Protein AF-A0A804LW36-F1 (afdb_monomer_lite)

InterPro domains:
  IPR006671 Cyclin, N-terminal [PF00134] (73-129)
  IPR036915 Cyclin-like superfamily [SSF47954] (62-129)

Structure (mmCIF, N/CA/C/O backbone):
data_AF-A0A804LW36-F1
#
_entry.id   AF-A0A804LW36-F1
#
loop_
_atom_site.group_PDB
_atom_site.id
_atom_site.type_symbol
_atom_site.label_atom_id
_atom_site.label_alt_id
_atom_site.label_comp_id
_atom_site.label_asym_id
_atom_site.label_entity_id
_atom_site.label_seq_id
_atom_site.pdbx_PDB_ins_code
_atom_site.Cartn_x
_atom_site.Cartn_y
_atom_site.Cartn_z
_atom_site.occupancy
_atom_site.B_iso_or_equiv
_atom_site.auth_seq_id
_atom_site.auth_comp_id
_atom_site.auth_asym_id
_atom_site.auth_atom_id
_atom_site.pdbx_PDB_model_num
ATOM 1 N N . MET A 1 1 ? 32.787 5.954 12.488 1.00 44.88 1 MET A N 1
ATOM 2 C CA . MET A 1 1 ? 33.054 4.735 11.696 1.00 44.88 1 MET A CA 1
ATOM 3 C C . MET A 1 1 ? 33.303 5.164 10.261 1.00 44.88 1 MET A C 1
ATOM 5 O O . MET A 1 1 ? 32.563 6.008 9.779 1.00 44.88 1 MET A O 1
ATOM 9 N N . LYS A 1 2 ? 34.399 4.717 9.643 1.00 38.59 2 LYS A N 1
ATOM 10 C CA . LYS A 1 2 ? 34.854 5.172 8.321 1.00 38.59 2 LYS A CA 1
ATOM 11 C C . LYS A 1 2 ? 34.286 4.213 7.275 1.00 38.59 2 LYS A C 1
ATOM 13 O O . LYS A 1 2 ? 34.560 3.019 7.366 1.00 38.59 2 LYS A O 1
ATOM 18 N N . SER A 1 3 ? 33.452 4.720 6.367 1.00 55.22 3 SER A N 1
ATOM 19 C CA . SER A 1 3 ? 32.863 3.927 5.284 1.00 55.22 3 SER A CA 1
ATOM 20 C C . SER A 1 3 ? 33.969 3.287 4.437 1.00 55.22 3 SER A C 1
ATOM 22 O O . SER A 1 3 ? 34.988 3.947 4.204 1.00 55.22 3 SER A O 1
ATOM 24 N N . PRO A 1 4 ? 33.811 2.028 3.995 1.00 48.16 4 PRO A N 1
ATOM 25 C CA . PRO A 1 4 ? 34.782 1.388 3.120 1.00 48.16 4 PRO A CA 1
ATOM 26 C C . PRO A 1 4 ? 34.923 2.196 1.829 1.00 48.16 4 PRO A C 1
ATOM 28 O O . PRO A 1 4 ? 33.925 2.504 1.178 1.00 48.16 4 PRO A O 1
ATOM 31 N N . ASN A 1 5 ? 36.158 2.545 1.471 1.00 40.53 5 ASN A N 1
ATOM 32 C CA . ASN A 1 5 ? 36.463 3.051 0.140 1.00 40.53 5 ASN A CA 1
ATOM 33 C C . ASN A 1 5 ? 36.130 1.933 -0.849 1.00 40.53 5 ASN A C 1
ATOM 35 O O . ASN A 1 5 ? 36.763 0.878 -0.826 1.00 40.53 5 ASN A O 1
ATOM 39 N N . PHE A 1 6 ? 35.115 2.146 -1.680 1.00 44.28 6 PHE A N 1
ATOM 40 C CA . PHE A 1 6 ? 34.867 1.300 -2.834 1.00 44.28 6 PHE A CA 1
ATOM 41 C C . PHE A 1 6 ? 35.944 1.636 -3.867 1.00 44.28 6 PHE A C 1
ATOM 43 O O . PHE A 1 6 ? 35.798 2.562 -4.663 1.00 44.28 6 PHE A O 1
ATOM 50 N N . GLU A 1 7 ? 37.080 0.948 -3.780 1.00 38.97 7 GLU A N 1
ATOM 51 C CA . GLU A 1 7 ? 38.057 0.937 -4.860 1.00 38.97 7 GLU A CA 1
ATOM 52 C C . GLU A 1 7 ? 37.388 0.263 -6.054 1.00 38.97 7 GLU A C 1
ATOM 54 O O . GLU A 1 7 ? 37.084 -0.931 -6.038 1.00 38.97 7 GLU A O 1
ATOM 59 N N . TYR A 1 8 ? 37.095 1.070 -7.073 1.00 48.41 8 TYR A N 1
ATOM 60 C CA . TYR A 1 8 ? 36.707 0.577 -8.379 1.00 48.41 8 TYR A CA 1
ATOM 61 C C . TYR A 1 8 ? 37.820 -0.365 -8.836 1.00 48.41 8 TYR A C 1
ATOM 63 O O . TYR A 1 8 ? 38.962 0.059 -9.016 1.00 48.41 8 TYR A O 1
ATOM 71 N N . VAL A 1 9 ? 37.501 -1.652 -8.973 1.00 45.25 9 VAL A N 1
ATOM 72 C CA . VAL A 1 9 ? 38.351 -2.600 -9.691 1.00 45.25 9 VAL A CA 1
ATOM 73 C C . VAL A 1 9 ? 38.383 -2.158 -11.151 1.00 45.25 9 VAL A C 1
ATOM 75 O O . VAL A 1 9 ? 37.616 -2.613 -11.995 1.00 45.25 9 VAL A O 1
ATOM 78 N N . ASP A 1 10 ? 39.280 -1.217 -11.425 1.00 44.66 10 ASP A N 1
ATOM 79 C CA . ASP A 1 10 ? 39.748 -0.848 -12.747 1.00 44.66 10 ASP A CA 1
ATOM 80 C C . ASP A 1 10 ? 40.624 -1.985 -13.276 1.00 44.66 10 ASP A C 1
ATOM 82 O O . ASP A 1 10 ? 41.847 -1.923 -13.210 1.00 44.66 10 ASP A O 1
ATOM 86 N N . ASN A 1 11 ? 40.005 -3.085 -13.711 1.00 40.38 11 ASN A N 1
ATOM 87 C CA . ASN A 1 11 ? 40.610 -3.956 -14.713 1.00 40.38 11 ASN A CA 1
ATOM 88 C C . ASN A 1 11 ? 39.583 -4.936 -15.302 1.00 40.38 11 ASN A C 1
ATOM 90 O O . ASN A 1 11 ? 39.147 -5.875 -14.637 1.00 40.38 11 ASN A O 1
ATOM 94 N N . GLY A 1 12 ? 39.252 -4.775 -16.586 1.00 42.62 12 GLY A N 1
ATOM 95 C CA . GLY A 1 12 ? 38.783 -5.900 -17.407 1.00 42.62 12 GLY A CA 1
ATOM 96 C C . GLY A 1 12 ? 37.307 -5.947 -17.818 1.00 42.62 12 GLY A C 1
ATOM 97 O O . GLY A 1 12 ? 36.872 -6.989 -18.312 1.00 42.62 12 GLY A O 1
ATOM 98 N N . GLY A 1 13 ? 36.548 -4.846 -17.720 1.00 45.19 13 GLY A N 1
ATOM 99 C CA . GLY A 1 13 ? 35.140 -4.761 -18.170 1.00 45.19 13 GLY A CA 1
ATOM 100 C C . GLY A 1 13 ? 34.883 -5.145 -19.642 1.00 45.19 13 GLY A C 1
ATOM 101 O O . GLY A 1 13 ? 33.747 -5.405 -20.031 1.00 45.19 13 GLY A O 1
ATOM 102 N N . CYS A 1 14 ? 35.935 -5.272 -20.455 1.00 54.72 14 CYS A N 1
ATOM 103 C CA . CYS A 1 14 ? 35.843 -5.718 -21.845 1.00 54.72 14 CYS A CA 1
ATOM 104 C C . CYS A 1 14 ? 35.611 -7.241 -21.990 1.00 54.72 14 CYS A C 1
ATOM 106 O O . CYS A 1 14 ? 35.075 -7.687 -22.998 1.00 54.72 14 CYS A O 1
ATOM 108 N N . SER A 1 15 ? 35.971 -8.058 -20.990 1.00 68.00 15 SER A N 1
ATOM 109 C CA . SER A 1 15 ? 35.896 -9.528 -21.098 1.00 68.00 15 SER A CA 1
ATOM 110 C C . SER A 1 15 ? 34.461 -10.067 -20.998 1.00 68.00 15 SER A C 1
ATOM 112 O O . SER A 1 15 ? 34.034 -10.899 -21.804 1.00 68.00 15 SER A O 1
ATOM 114 N N . MET A 1 16 ? 33.683 -9.552 -20.040 1.00 70.12 16 MET A N 1
ATOM 115 C CA . MET A 1 16 ? 32.293 -9.970 -19.812 1.00 70.12 16 MET A CA 1
ATOM 116 C C . MET A 1 16 ? 31.370 -9.531 -20.953 1.00 70.12 16 MET A C 1
ATOM 118 O O . MET A 1 16 ? 30.628 -10.356 -21.482 1.00 70.12 16 MET A O 1
ATOM 122 N N . LEU A 1 17 ? 31.451 -8.264 -21.385 1.00 70.12 17 LEU A N 1
ATOM 123 C CA . LEU A 1 17 ? 30.631 -7.778 -22.500 1.00 70.12 17 LEU A CA 1
ATOM 124 C C . LEU A 1 17 ? 30.980 -8.460 -23.819 1.00 70.12 17 LEU A C 1
ATOM 126 O O . LEU A 1 17 ? 30.074 -8.810 -24.567 1.00 70.12 17 LEU A O 1
ATOM 130 N N . ALA A 1 18 ? 32.262 -8.723 -24.087 1.00 77.12 18 ALA A N 1
ATOM 131 C CA . ALA A 1 18 ? 32.646 -9.479 -25.274 1.00 77.12 18 ALA A CA 1
ATOM 132 C C . ALA A 1 18 ? 32.123 -10.923 -25.235 1.00 77.12 18 ALA A C 1
ATOM 134 O O . ALA A 1 18 ? 31.842 -11.490 -26.286 1.00 77.12 18 ALA A O 1
ATOM 135 N N . SER A 1 19 ? 31.985 -11.521 -24.046 1.00 77.94 19 SER A N 1
ATOM 136 C CA . SER A 1 19 ? 31.414 -12.864 -23.880 1.00 77.94 19 SER A CA 1
ATOM 137 C C . SER A 1 19 ? 29.900 -12.867 -24.097 1.00 77.94 19 SER A C 1
ATOM 139 O O . SER A 1 19 ? 29.395 -13.732 -24.805 1.00 77.94 19 SER A O 1
ATOM 141 N N . LEU A 1 20 ? 29.191 -11.872 -23.554 1.00 77.56 20 LEU A N 1
ATOM 142 C CA . LEU A 1 20 ? 27.754 -11.690 -23.771 1.00 77.56 20 LEU A CA 1
ATOM 143 C C . LEU A 1 20 ? 27.438 -11.403 -25.236 1.00 77.56 20 LEU A C 1
ATOM 145 O O . LEU A 1 20 ? 26.595 -12.091 -25.794 1.00 77.56 20 LEU A O 1
ATOM 149 N N . GLN A 1 21 ? 28.158 -10.468 -25.868 1.00 81.31 21 GLN A N 1
ATOM 150 C CA . GLN A 1 21 ? 27.979 -10.140 -27.284 1.00 81.31 21 GLN A CA 1
ATOM 151 C C . GLN A 1 21 ? 28.178 -11.378 -28.161 1.00 81.31 21 GLN A C 1
ATOM 153 O O . GLN A 1 21 ? 27.347 -11.671 -29.015 1.00 81.31 21 GLN A O 1
ATOM 158 N N . ARG A 1 22 ? 29.243 -12.147 -27.901 1.00 78.50 22 ARG A N 1
ATOM 159 C CA . ARG A 1 22 ? 29.542 -13.382 -28.633 1.00 78.50 22 ARG A CA 1
ATOM 160 C C . ARG A 1 22 ? 28.469 -14.449 -28.412 1.00 78.50 22 ARG A C 1
ATOM 162 O O . ARG A 1 22 ? 28.129 -15.152 -29.352 1.00 78.50 22 ARG A O 1
ATOM 169 N N . TRP A 1 23 ? 27.914 -14.538 -27.202 1.00 84.75 23 TRP A N 1
ATOM 170 C CA . TRP A 1 23 ? 26.806 -15.441 -26.893 1.00 84.75 23 TRP A CA 1
ATOM 171 C C . TRP A 1 23 ? 25.520 -15.039 -27.621 1.00 84.75 23 TRP A C 1
ATOM 173 O O . TRP A 1 23 ? 24.870 -15.903 -28.209 1.00 84.75 23 TRP A O 1
ATOM 183 N N . THR A 1 24 ? 25.179 -13.744 -27.636 1.00 82.75 24 THR A N 1
ATOM 184 C CA . THR A 1 24 ? 24.058 -13.233 -28.435 1.00 82.75 24 THR A CA 1
ATOM 185 C C . THR A 1 24 ? 24.279 -13.483 -29.918 1.00 82.75 24 THR A C 1
ATOM 187 O O . THR A 1 24 ? 23.359 -13.961 -30.554 1.00 82.75 24 THR A O 1
ATOM 190 N N . ASP A 1 25 ? 25.473 -13.256 -30.464 1.00 77.00 25 ASP A N 1
ATOM 191 C CA . ASP A 1 25 ? 25.740 -13.477 -31.891 1.00 77.00 25 ASP A CA 1
ATOM 192 C C . ASP A 1 25 ? 25.698 -14.973 -32.270 1.00 77.00 25 ASP A C 1
ATOM 194 O O . ASP A 1 25 ? 25.281 -15.318 -33.374 1.00 77.00 25 ASP A O 1
ATOM 198 N N . GLU A 1 26 ? 26.093 -15.872 -31.357 1.00 76.31 26 GLU A N 1
ATOM 199 C CA . GLU A 1 26 ? 26.029 -17.329 -31.548 1.00 76.31 26 GLU A CA 1
ATOM 200 C C . GLU A 1 26 ? 24.592 -17.874 -31.477 1.00 76.31 26 GLU A C 1
ATOM 202 O O . GLU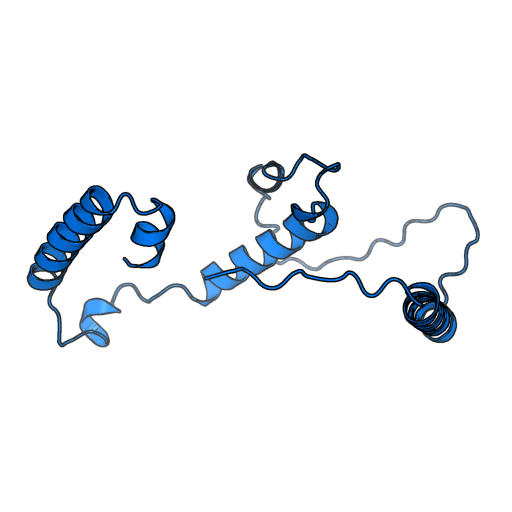 A 1 26 ? 24.223 -18.746 -32.263 1.00 76.31 26 GLU A O 1
ATOM 207 N N . HIS A 1 27 ? 23.773 -17.379 -30.542 1.00 75.31 27 HIS A N 1
ATOM 208 C CA . HIS A 1 27 ? 22.446 -17.950 -30.265 1.00 75.31 27 HIS A CA 1
ATOM 209 C C . HIS A 1 27 ? 21.294 -17.173 -30.911 1.00 75.31 27 HIS A C 1
ATOM 211 O O . HIS A 1 27 ? 20.231 -17.736 -31.169 1.00 75.31 27 HIS A O 1
ATOM 217 N N . LEU A 1 28 ? 21.481 -15.881 -31.161 1.00 58.22 28 LEU A N 1
ATOM 218 C CA . LEU A 1 28 ? 20.483 -14.971 -31.703 1.00 58.22 28 LEU A CA 1
ATOM 219 C C . LEU A 1 28 ? 21.084 -14.311 -32.942 1.00 58.22 28 LEU A C 1
ATOM 221 O O . LEU A 1 28 ? 21.787 -13.308 -32.859 1.00 58.22 28 LEU A O 1
ATOM 225 N N . HIS A 1 29 ? 20.784 -14.883 -34.108 1.00 52.97 29 HIS A N 1
ATOM 226 C CA . HIS A 1 29 ? 21.117 -14.341 -35.425 1.00 52.97 29 HIS A CA 1
ATOM 227 C C . HIS A 1 29 ? 20.478 -12.946 -35.608 1.00 52.97 29 HIS A C 1
ATOM 229 O O . HIS A 1 29 ? 19.467 -12.779 -36.287 1.00 52.97 29 HIS A O 1
ATOM 235 N N . THR A 1 30 ? 21.050 -11.907 -35.001 1.00 49.84 30 THR A N 1
ATOM 236 C CA . THR A 1 30 ? 20.695 -10.517 -35.287 1.00 49.84 30 THR A CA 1
ATOM 237 C C . THR A 1 30 ? 21.476 -10.110 -36.527 1.00 49.84 30 THR A C 1
ATOM 239 O O . THR A 1 30 ? 22.494 -9.425 -36.482 1.00 49.84 30 THR A O 1
ATOM 242 N N . SER A 1 31 ? 21.037 -10.635 -37.674 1.00 51.44 31 SER A N 1
ATOM 243 C CA . SER A 1 31 ? 21.584 -10.240 -38.967 1.00 51.44 31 SER A CA 1
ATOM 244 C C . SER A 1 31 ? 21.374 -8.737 -39.137 1.00 51.44 31 SER A C 1
ATOM 246 O O . SER A 1 31 ? 20.251 -8.274 -39.329 1.00 51.44 31 SER A O 1
ATOM 248 N N . LYS A 1 32 ? 22.464 -7.972 -39.036 1.00 52.66 32 LYS A N 1
ATOM 249 C CA . LYS A 1 32 ? 22.522 -6.559 -39.410 1.00 52.66 32 LYS A CA 1
ATOM 250 C C . LYS A 1 32 ? 22.499 -6.472 -40.930 1.00 52.66 32 LYS A C 1
ATOM 252 O O . LYS A 1 32 ? 23.543 -6.337 -41.553 1.00 52.66 32 LYS A O 1
ATOM 257 N N . ASP A 1 33 ? 21.315 -6.526 -41.516 1.00 44.28 33 ASP A N 1
ATOM 258 C CA . ASP A 1 33 ? 21.112 -5.912 -42.817 1.00 44.28 33 ASP A CA 1
ATOM 259 C C . ASP A 1 33 ? 19.749 -5.241 -42.902 1.00 44.28 33 ASP A C 1
ATOM 261 O O . ASP A 1 33 ? 18.802 -5.572 -42.194 1.00 44.28 33 ASP A O 1
ATOM 265 N N . ARG A 1 34 ? 19.765 -4.167 -43.678 1.00 39.41 34 ARG A N 1
ATOM 266 C CA . ARG A 1 34 ? 18.790 -3.087 -43.722 1.00 39.41 34 ARG A CA 1
ATOM 267 C C . ARG A 1 34 ? 17.537 -3.494 -44.504 1.00 39.41 34 ARG A C 1
ATOM 269 O O . ARG A 1 34 ? 17.574 -4.426 -45.298 1.00 39.41 34 ARG A O 1
ATOM 276 N N . ASP A 1 35 ? 16.508 -2.671 -44.306 1.00 38.62 35 ASP A N 1
ATOM 277 C CA . ASP A 1 35 ? 15.320 -2.466 -45.146 1.00 38.62 35 ASP A CA 1
ATOM 278 C C . ASP A 1 35 ? 14.058 -3.290 -44.804 1.00 38.62 35 ASP A C 1
ATOM 280 O O . ASP A 1 35 ? 13.881 -4.432 -45.202 1.00 38.62 35 ASP A O 1
ATOM 284 N N . VAL A 1 36 ? 13.177 -2.622 -44.043 1.00 41.84 36 VAL A N 1
ATOM 285 C CA . VAL A 1 36 ? 11.698 -2.624 -44.086 1.00 41.84 36 VAL A CA 1
ATOM 286 C C . VAL A 1 36 ? 11.004 -3.911 -44.567 1.00 41.84 36 VAL A C 1
ATOM 288 O O . VAL A 1 36 ? 10.786 -4.074 -45.760 1.00 41.84 36 VAL A O 1
ATOM 291 N N . GLU A 1 37 ? 10.485 -4.705 -43.623 1.00 36.62 37 GLU A N 1
ATOM 292 C CA . GLU A 1 37 ? 9.092 -5.189 -43.649 1.00 36.62 37 GLU A CA 1
ATOM 293 C C . GLU A 1 37 ? 8.646 -5.565 -42.222 1.00 36.62 37 GLU A C 1
ATOM 295 O O . GLU A 1 37 ? 9.229 -6.428 -41.566 1.00 36.62 37 GLU A O 1
ATOM 300 N N . GLU A 1 38 ? 7.633 -4.860 -41.714 1.00 41.84 38 GLU A N 1
ATOM 301 C CA . GLU A 1 38 ? 6.946 -5.161 -40.457 1.00 41.84 38 GLU A CA 1
ATOM 302 C C . GLU A 1 38 ? 6.311 -6.556 -40.521 1.00 41.84 38 GLU A C 1
ATOM 304 O O . GLU A 1 38 ? 5.385 -6.781 -41.301 1.00 41.84 38 GLU A O 1
ATOM 309 N N . ASN A 1 39 ? 6.703 -7.477 -39.638 1.00 40.53 39 ASN A N 1
ATOM 310 C CA . ASN A 1 39 ? 5.841 -8.604 -39.299 1.00 40.53 39 ASN A CA 1
ATOM 311 C C . ASN A 1 39 ? 5.105 -8.328 -37.980 1.00 40.53 39 ASN A C 1
ATOM 313 O O . ASN A 1 39 ? 5.620 -8.382 -36.868 1.00 40.53 39 ASN A O 1
ATOM 317 N N . LYS A 1 40 ? 3.827 -8.009 -38.154 1.00 39.47 40 LYS A N 1
ATOM 318 C CA . LYS A 1 40 ? 2.789 -7.845 -37.141 1.00 39.47 40 LYS A CA 1
ATOM 319 C C . LYS A 1 40 ? 2.705 -9.071 -36.212 1.00 39.47 40 LYS A C 1
ATOM 321 O O . LYS A 1 40 ? 1.993 -10.030 -36.493 1.00 39.47 40 LYS A O 1
ATOM 326 N N . TRP A 1 41 ? 3.401 -9.038 -35.080 1.00 47.97 41 TRP A N 1
ATOM 327 C CA . TRP A 1 41 ? 3.118 -9.898 -33.929 1.00 47.97 41 TRP A CA 1
ATOM 328 C C . TRP A 1 41 ? 1.760 -9.533 -33.307 1.00 47.97 41 TRP A C 1
ATOM 330 O O . TRP A 1 41 ? 1.603 -8.518 -32.629 1.00 47.97 41 TRP A O 1
ATOM 340 N N . GLU A 1 42 ? 0.746 -10.360 -33.559 1.00 36.97 42 GLU A N 1
ATOM 341 C CA . GLU A 1 42 ? -0.550 -10.266 -32.887 1.00 36.97 42 GLU A CA 1
ATOM 342 C C . GLU A 1 42 ? -0.392 -10.667 -31.414 1.00 36.97 42 GLU A C 1
ATOM 344 O O . GLU A 1 42 ? -0.439 -11.839 -31.039 1.00 36.97 42 GLU A O 1
ATOM 349 N N . LYS A 1 43 ? -0.158 -9.672 -30.553 1.00 57.47 43 LYS A N 1
ATOM 350 C CA . LYS A 1 43 ? -0.210 -9.843 -29.101 1.00 57.47 43 LYS A CA 1
ATOM 351 C C . LYS A 1 43 ? -1.682 -9.907 -28.694 1.00 57.47 43 LYS A C 1
ATOM 353 O O . LYS A 1 43 ? -2.367 -8.896 -28.574 1.00 57.47 43 LYS A O 1
ATOM 358 N N . ASN A 1 44 ? -2.166 -11.135 -28.558 1.00 46.00 44 ASN A N 1
ATOM 359 C CA . ASN A 1 44 ? -3.530 -11.479 -28.180 1.00 46.00 44 ASN A CA 1
ATOM 360 C C . ASN A 1 44 ? -3.975 -10.764 -26.892 1.00 46.00 44 ASN A C 1
ATOM 362 O O . ASN A 1 44 ? -3.518 -11.091 -25.802 1.00 46.00 44 ASN A O 1
ATOM 366 N N . GLY A 1 45 ? -4.884 -9.801 -27.050 1.00 45.25 45 GLY A N 1
ATOM 367 C CA . GLY A 1 45 ? -6.121 -9.632 -26.281 1.00 45.25 45 GLY A CA 1
ATOM 368 C C . GLY A 1 45 ? -6.168 -10.043 -24.804 1.00 45.25 45 GLY A C 1
ATOM 369 O O . GLY A 1 45 ? -7.092 -10.747 -24.415 1.00 45.25 45 GLY A O 1
ATOM 370 N N . SER A 1 46 ? -5.268 -9.540 -23.968 1.00 51.53 46 SER A N 1
ATOM 371 C CA . SER A 1 46 ? -5.651 -9.111 -22.619 1.00 51.53 46 SER A CA 1
ATOM 372 C C . SER A 1 46 ? -5.839 -7.614 -22.748 1.00 51.53 46 SER A C 1
ATOM 374 O O . SER A 1 46 ? -4.885 -6.960 -23.161 1.00 51.53 46 SER A O 1
ATOM 376 N N . ALA A 1 47 ? -7.064 -7.114 -22.541 1.00 50.53 47 ALA A N 1
ATOM 377 C CA . ALA A 1 47 ? -7.429 -5.706 -22.711 1.00 50.53 47 ALA A CA 1
ATOM 378 C C . ALA A 1 47 ? -6.238 -4.818 -22.347 1.00 50.53 47 ALA A C 1
ATOM 380 O O . ALA A 1 47 ? -5.791 -4.881 -21.203 1.00 50.53 47 ALA A O 1
ATOM 381 N N . LEU A 1 48 ? -5.683 -4.116 -23.346 1.00 52.12 48 LEU A N 1
ATOM 382 C CA . LEU A 1 48 ? -4.596 -3.163 -23.156 1.00 52.12 48 LEU A CA 1
ATOM 383 C C . LEU A 1 48 ? -5.092 -2.254 -22.040 1.00 52.12 48 LEU A C 1
ATOM 385 O O . LEU A 1 48 ? -6.005 -1.459 -22.262 1.00 52.12 48 LEU A O 1
ATOM 389 N N . MET A 1 49 ? -4.607 -2.479 -20.821 1.00 54.16 49 MET A N 1
ATOM 390 C CA . MET A 1 49 ? -4.922 -1.608 -19.712 1.00 54.16 49 MET A CA 1
ATOM 391 C C . MET A 1 49 ? -4.312 -0.296 -20.157 1.00 54.16 49 MET A C 1
ATOM 393 O O . MET A 1 49 ? -3.092 -0.234 -20.302 1.00 54.16 49 MET A O 1
ATOM 397 N N . GLU A 1 50 ? -5.169 0.645 -20.560 1.00 56.62 50 GLU A N 1
ATOM 398 C CA . GLU A 1 50 ? -4.757 1.913 -21.142 1.00 56.62 50 GLU A CA 1
ATOM 399 C C . GLU A 1 50 ? -3.635 2.431 -20.256 1.00 56.62 50 GLU A C 1
ATOM 401 O O . GLU A 1 50 ? -3.804 2.519 -19.035 1.00 56.62 50 GLU A O 1
ATOM 406 N N . ILE A 1 51 ? -2.446 2.564 -20.849 1.00 54.06 51 ILE A N 1
ATOM 407 C CA . ILE A 1 51 ? -1.264 3.016 -20.134 1.00 54.06 51 ILE A CA 1
ATOM 408 C C . ILE A 1 51 ? -1.627 4.424 -19.709 1.00 54.06 51 ILE A C 1
ATOM 410 O O . ILE A 1 51 ? -1.515 5.355 -20.503 1.00 54.06 51 ILE A O 1
ATOM 414 N N . ASP A 1 52 ? -2.150 4.570 -18.495 1.00 57.25 52 ASP A N 1
ATOM 415 C CA . ASP A 1 52 ? -2.308 5.886 -17.918 1.00 57.25 52 ASP A CA 1
ATOM 416 C C . ASP A 1 52 ? -0.930 6.538 -18.002 1.00 57.25 52 ASP A C 1
ATOM 418 O O . ASP A 1 52 ? 0.091 5.863 -17.813 1.00 57.25 52 ASP A O 1
ATOM 422 N N . SER A 1 53 ? -0.896 7.828 -18.321 1.00 61.56 53 SER A N 1
ATOM 423 C CA . SER A 1 53 ? 0.307 8.615 -18.640 1.00 61.56 53 SER A CA 1
ATOM 424 C C . SER A 1 53 ? 1.374 8.619 -17.522 1.00 61.56 53 SER A C 1
ATOM 426 O O . SER A 1 53 ? 2.392 9.296 -17.619 1.00 61.56 53 SER A O 1
ATOM 428 N N . ILE A 1 54 ? 1.160 7.846 -16.456 1.00 59.31 54 ILE A N 1
ATOM 429 C CA . ILE A 1 54 ? 2.022 7.583 -15.307 1.00 59.31 54 ILE A CA 1
ATOM 430 C C . ILE A 1 54 ? 3.407 7.046 -15.708 1.00 59.31 54 ILE A C 1
ATOM 432 O O . ILE A 1 54 ? 4.376 7.359 -15.020 1.00 59.31 54 ILE A O 1
ATOM 436 N N . CYS A 1 55 ? 3.556 6.286 -16.803 1.00 56.34 55 CYS A N 1
ATOM 437 C CA . CYS A 1 55 ? 4.881 5.783 -17.217 1.00 56.34 55 CYS A CA 1
ATOM 438 C C . CYS A 1 55 ? 5.883 6.894 -17.594 1.00 56.34 55 CYS A C 1
ATOM 440 O O . CYS A 1 55 ? 7.072 6.615 -17.711 1.00 56.34 55 CYS A O 1
ATOM 442 N N . GLU A 1 56 ? 5.441 8.144 -17.755 1.00 65.38 56 GLU A N 1
ATOM 443 C CA . GLU A 1 56 ? 6.314 9.281 -18.075 1.00 65.38 56 GLU A CA 1
ATOM 444 C C . GLU A 1 56 ? 7.140 9.792 -16.875 1.00 65.38 56 GLU A C 1
ATOM 446 O O . GLU A 1 56 ? 7.994 10.667 -17.041 1.00 65.38 56 GLU A O 1
ATOM 451 N N . VAL A 1 57 ? 6.933 9.251 -15.663 1.00 67.94 57 VAL A N 1
ATOM 452 C CA . VAL A 1 57 ? 7.654 9.705 -14.455 1.00 67.94 57 VAL A CA 1
ATOM 453 C C . VAL A 1 57 ? 9.180 9.645 -14.617 1.00 67.94 57 VAL A C 1
ATOM 455 O O . VAL A 1 57 ? 9.887 10.505 -14.096 1.00 67.94 57 VAL A O 1
ATOM 458 N N . ASP A 1 58 ? 9.664 8.705 -15.428 1.00 70.88 58 ASP A N 1
ATOM 459 C CA . ASP A 1 58 ? 11.079 8.476 -15.704 1.00 70.88 58 ASP A CA 1
ATOM 460 C C . ASP A 1 58 ? 11.497 9.025 -17.080 1.00 70.88 58 ASP A C 1
ATOM 462 O O . ASP A 1 58 ? 12.279 8.417 -17.795 1.00 70.88 58 ASP A O 1
ATOM 466 N N . SER A 1 59 ? 10.989 10.184 -17.503 1.00 73.31 59 SER A N 1
ATOM 467 C CA . SER A 1 59 ? 11.322 10.773 -18.818 1.00 73.31 59 SER A CA 1
ATOM 468 C C . SER A 1 59 ? 12.769 11.278 -18.960 1.00 73.31 59 SER A C 1
ATOM 470 O O . SER A 1 59 ? 13.183 11.664 -20.056 1.00 73.31 59 SER A O 1
ATOM 472 N N . ASN A 1 60 ? 13.570 11.275 -17.889 1.00 79.31 60 ASN A N 1
ATOM 473 C CA . ASN A 1 60 ? 14.971 11.681 -17.964 1.00 79.31 60 ASN A CA 1
ATOM 474 C C . ASN A 1 60 ? 15.875 10.531 -18.444 1.00 79.31 60 ASN A C 1
ATOM 476 O O . ASN A 1 60 ? 16.424 9.772 -17.649 1.00 79.31 60 ASN A O 1
ATOM 480 N N . PHE A 1 61 ? 16.088 10.461 -19.757 1.00 79.50 61 PHE A N 1
ATOM 481 C CA . PHE A 1 61 ? 16.976 9.484 -20.400 1.00 79.50 61 PHE A CA 1
ATOM 482 C C . PHE A 1 61 ? 18.462 9.629 -20.028 1.00 79.50 61 PHE A C 1
ATOM 484 O O . PHE A 1 61 ? 19.233 8.704 -20.273 1.00 79.50 61 PHE A O 1
ATOM 491 N N . GLU A 1 62 ? 18.868 10.758 -19.437 1.00 83.06 62 GLU A N 1
ATOM 492 C CA . GLU A 1 62 ? 20.264 11.013 -19.061 1.00 83.06 62 GLU A CA 1
ATOM 493 C C . GLU A 1 62 ? 20.644 10.397 -17.709 1.00 83.06 62 GLU A C 1
ATOM 495 O O . GLU A 1 62 ? 21.831 10.280 -17.404 1.00 83.06 62 GLU A O 1
ATOM 500 N N . ASP A 1 63 ? 19.664 10.006 -16.886 1.00 82.88 63 ASP A N 1
ATOM 501 C CA . ASP A 1 63 ? 19.941 9.329 -15.623 1.00 82.88 63 ASP A CA 1
ATOM 502 C C . ASP A 1 63 ? 19.907 7.801 -15.811 1.00 82.88 63 ASP A C 1
ATOM 504 O O . ASP A 1 63 ? 18.826 7.207 -15.912 1.00 82.88 63 ASP A O 1
ATOM 508 N N . PRO A 1 64 ? 21.071 7.120 -15.818 1.00 82.25 64 PRO A N 1
ATOM 509 C CA . PRO A 1 64 ? 21.120 5.670 -15.952 1.00 82.25 64 PRO A CA 1
ATOM 510 C C . PRO A 1 64 ? 20.435 4.931 -14.791 1.00 82.25 64 PRO A C 1
ATOM 512 O O . PRO A 1 64 ? 20.174 3.739 -14.927 1.00 82.25 64 PRO A O 1
ATOM 515 N N . GLN A 1 65 ? 20.134 5.593 -13.665 1.00 83.31 65 GLN A N 1
ATOM 516 C CA . GLN A 1 65 ? 19.417 4.989 -12.537 1.00 83.31 65 GLN A CA 1
ATOM 517 C C . GLN A 1 65 ? 17.907 4.881 -12.766 1.00 83.31 65 GLN A C 1
ATOM 519 O O . GLN A 1 65 ? 17.270 4.039 -12.134 1.00 83.31 65 GLN A O 1
ATOM 524 N N . LEU A 1 66 ? 17.334 5.685 -13.668 1.00 81.50 66 LEU A N 1
ATOM 525 C CA . LEU A 1 66 ? 15.898 5.645 -13.960 1.00 81.50 66 LEU A CA 1
ATOM 526 C C . LEU A 1 66 ? 15.514 4.496 -14.891 1.00 81.50 66 LEU A C 1
ATOM 528 O O . LEU A 1 66 ? 14.342 4.148 -14.982 1.00 81.50 66 LEU A O 1
ATOM 532 N N . CYS A 1 67 ? 16.491 3.883 -15.575 1.00 81.31 67 CYS A N 1
ATOM 533 C CA . CYS A 1 67 ? 16.274 2.700 -16.408 1.00 81.31 67 CYS A CA 1
ATOM 534 C C . CYS A 1 67 ? 15.049 2.843 -17.340 1.00 81.31 67 CYS A C 1
ATOM 536 O O . CYS A 1 67 ? 14.255 1.916 -17.496 1.00 81.31 67 CYS A O 1
ATOM 538 N N . VAL A 1 68 ? 14.905 4.010 -17.975 1.00 83.00 68 VAL A N 1
ATOM 539 C CA . VAL A 1 68 ? 13.692 4.439 -18.700 1.00 83.00 68 VAL A CA 1
ATOM 540 C C . VAL A 1 68 ? 13.186 3.395 -19.699 1.00 83.00 68 VAL A C 1
ATOM 542 O O . VAL A 1 68 ? 11.987 3.149 -19.809 1.00 83.00 68 VAL A O 1
ATOM 545 N N . ALA A 1 69 ? 14.109 2.714 -20.383 1.00 82.19 69 ALA A N 1
ATOM 546 C CA . ALA A 1 69 ? 13.794 1.690 -21.376 1.00 82.19 69 ALA A CA 1
ATOM 547 C C . ALA A 1 69 ? 13.005 0.488 -20.819 1.00 82.19 69 ALA A C 1
ATOM 549 O O . ALA A 1 69 ? 12.280 -0.148 -21.575 1.00 82.19 69 ALA A O 1
ATOM 550 N N . MET A 1 70 ? 13.133 0.171 -19.524 1.00 83.50 70 MET A N 1
ATOM 551 C CA . MET A 1 70 ? 12.418 -0.940 -18.872 1.00 83.50 70 MET A CA 1
ATOM 552 C C . MET A 1 70 ? 11.293 -0.479 -17.937 1.00 83.50 70 MET A C 1
ATOM 554 O O . MET A 1 70 ? 10.503 -1.310 -17.491 1.00 83.50 70 MET A O 1
ATOM 558 N N . ALA A 1 71 ? 11.190 0.821 -17.646 1.00 84.75 71 ALA A N 1
ATOM 559 C CA . ALA A 1 71 ? 10.219 1.362 -16.696 1.00 84.75 71 ALA A CA 1
ATOM 560 C C . ALA A 1 71 ? 8.767 1.012 -17.076 1.00 84.75 71 ALA A C 1
ATOM 562 O O . ALA A 1 71 ? 7.990 0.574 -16.226 1.00 84.75 71 ALA A O 1
ATOM 563 N N . SER A 1 72 ? 8.421 1.115 -18.366 1.00 85.06 72 SER A N 1
ATOM 564 C CA . SER A 1 72 ? 7.087 0.764 -18.880 1.00 85.06 72 SER A CA 1
ATOM 565 C C . SER A 1 72 ? 6.748 -0.716 -18.663 1.00 85.06 72 SER A C 1
ATOM 567 O O . SER A 1 72 ? 5.695 -1.041 -18.113 1.00 85.06 72 SER A O 1
ATOM 569 N N . ASP A 1 73 ? 7.665 -1.623 -19.009 1.00 88.31 73 ASP A N 1
ATOM 570 C CA . ASP A 1 73 ? 7.450 -3.066 -18.858 1.00 88.31 73 ASP A CA 1
ATOM 571 C C . ASP A 1 73 ? 7.323 -3.472 -17.383 1.00 88.31 73 ASP A C 1
ATOM 573 O O . ASP A 1 73 ? 6.454 -4.273 -17.024 1.00 88.31 73 ASP A O 1
ATOM 577 N N . ILE A 1 74 ? 8.150 -2.882 -16.510 1.00 89.00 74 ILE A N 1
ATOM 578 C CA . ILE A 1 74 ? 8.076 -3.088 -15.058 1.00 89.00 74 ILE A CA 1
ATOM 579 C C . ILE A 1 74 ? 6.724 -2.609 -14.532 1.00 89.00 74 ILE A C 1
ATOM 581 O O . ILE A 1 74 ? 6.061 -3.336 -13.790 1.00 89.00 74 ILE A O 1
ATOM 585 N N . TYR A 1 75 ? 6.287 -1.414 -14.931 1.00 87.31 75 TYR A N 1
ATOM 586 C CA . TYR A 1 75 ? 5.004 -0.863 -14.514 1.00 87.31 75 TYR A CA 1
ATOM 587 C C . TYR A 1 75 ? 3.838 -1.767 -14.931 1.00 87.31 75 TYR A C 1
ATOM 589 O O . TYR A 1 75 ? 3.002 -2.109 -14.092 1.00 87.31 75 TYR A O 1
ATOM 597 N N . MET A 1 76 ? 3.807 -2.220 -16.189 1.00 89.19 76 MET A N 1
ATOM 598 C CA . MET A 1 76 ? 2.767 -3.134 -16.676 1.00 89.19 76 MET A CA 1
ATOM 599 C C . MET A 1 76 ? 2.746 -4.439 -15.890 1.00 89.19 76 MET A C 1
ATOM 601 O O . MET A 1 76 ? 1.685 -4.890 -15.456 1.00 89.19 76 MET A O 1
ATOM 605 N N . HIS A 1 77 ? 3.921 -5.014 -15.634 1.00 92.62 77 HIS A N 1
ATOM 606 C CA . HIS A 1 77 ? 4.031 -6.220 -14.827 1.00 92.62 77 HIS A CA 1
ATOM 607 C C . HIS A 1 77 ? 3.491 -6.018 -13.403 1.00 92.62 77 HIS A C 1
ATOM 609 O O . HIS A 1 77 ? 2.727 -6.851 -12.907 1.00 92.62 77 HIS A O 1
ATOM 615 N N . LEU A 1 78 ? 3.852 -4.909 -12.751 1.00 92.50 78 LEU A N 1
ATOM 616 C CA . LEU A 1 78 ? 3.386 -4.584 -11.403 1.00 92.50 78 LEU A CA 1
ATOM 617 C C . LEU A 1 78 ? 1.871 -4.360 -11.364 1.00 92.50 78 LEU A C 1
ATOM 619 O O . LEU A 1 78 ? 1.219 -4.856 -10.446 1.00 92.50 78 LEU A O 1
ATOM 623 N N . ARG A 1 79 ? 1.292 -3.701 -12.374 1.00 91.38 79 ARG A N 1
ATOM 624 C CA . ARG A 1 79 ? -0.163 -3.514 -12.487 1.00 91.38 79 ARG A CA 1
ATOM 625 C C . ARG A 1 79 ? -0.911 -4.826 -12.652 1.00 91.38 79 ARG A C 1
ATOM 627 O O . ARG A 1 79 ? -1.896 -5.070 -11.957 1.00 91.38 79 ARG A O 1
ATOM 634 N N . GLU A 1 80 ? -0.418 -5.715 -13.506 1.00 93.56 80 GLU A N 1
ATOM 635 C CA . GLU A 1 80 ? -0.996 -7.052 -13.625 1.00 93.56 80 GLU A CA 1
ATOM 636 C C . GLU A 1 80 ? -0.875 -7.859 -12.323 1.00 93.56 80 GLU A C 1
ATOM 638 O O . GLU A 1 80 ? -1.781 -8.619 -11.968 1.00 93.56 80 GLU A O 1
ATOM 643 N N . ALA A 1 81 ? 0.255 -7.740 -11.618 1.00 95.19 81 ALA A N 1
ATOM 644 C CA . ALA A 1 81 ? 0.489 -8.431 -10.356 1.00 95.19 81 ALA A CA 1
ATOM 645 C C . ALA A 1 81 ? -0.422 -7.905 -9.237 1.00 95.19 81 ALA A C 1
ATOM 647 O O . ALA A 1 81 ? -0.967 -8.704 -8.475 1.00 95.19 81 ALA A O 1
ATOM 648 N N . GLU A 1 82 ? -0.641 -6.592 -9.173 1.00 93.81 82 GLU A N 1
ATOM 649 C CA . GLU A 1 82 ? -1.536 -5.927 -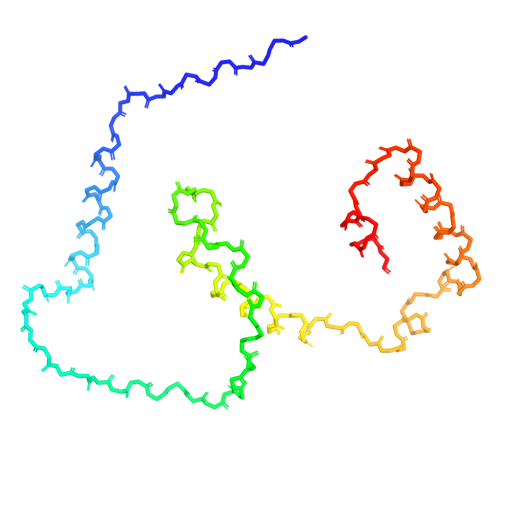8.223 1.00 93.81 82 GLU A CA 1
ATOM 650 C C . GLU A 1 82 ? -2.957 -6.501 -8.304 1.00 93.81 82 GLU A C 1
ATOM 652 O O . GLU A 1 82 ? -3.527 -6.918 -7.293 1.00 93.81 82 GLU A O 1
ATOM 657 N N . MET A 1 83 ? -3.495 -6.647 -9.519 1.00 91.62 83 MET A N 1
ATOM 658 C CA . MET A 1 83 ? -4.819 -7.241 -9.737 1.00 91.62 83 MET A CA 1
ATOM 659 C C . MET A 1 83 ? -4.905 -8.690 -9.239 1.00 91.62 83 MET A C 1
ATOM 661 O O . MET A 1 83 ? -5.918 -9.096 -8.672 1.00 91.62 83 MET A O 1
ATOM 665 N N . LYS A 1 84 ? -3.836 -9.473 -9.424 1.00 93.69 84 LYS A N 1
ATOM 666 C CA . LYS A 1 84 ? -3.770 -10.893 -9.033 1.00 93.69 84 LYS A CA 1
ATOM 667 C C . LYS A 1 84 ? -3.553 -11.090 -7.529 1.00 93.69 84 LYS A C 1
ATOM 669 O O . LYS A 1 84 ? -3.842 -12.167 -7.011 1.00 93.69 84 LYS A O 1
ATOM 674 N N . LYS A 1 85 ? -2.989 -10.096 -6.837 1.00 91.81 85 LYS A N 1
ATOM 675 C CA . LYS A 1 85 ? -2.598 -10.170 -5.417 1.00 91.81 85 LYS A CA 1
ATOM 676 C C . LYS A 1 85 ? -3.496 -9.352 -4.491 1.00 91.81 85 LYS A C 1
ATOM 678 O O . LYS A 1 85 ? -3.223 -9.299 -3.294 1.00 91.81 85 LYS A O 1
ATOM 683 N N . ARG A 1 86 ? -4.568 -8.752 -5.015 1.00 91.81 86 ARG A N 1
ATOM 684 C CA . ARG A 1 86 ? -5.523 -7.971 -4.228 1.00 91.81 86 ARG A CA 1
ATOM 685 C C . ARG A 1 86 ? -6.118 -8.817 -3.087 1.00 91.81 86 ARG A C 1
ATOM 687 O O . ARG A 1 86 ? -6.675 -9.883 -3.360 1.00 91.81 86 ARG A O 1
ATOM 694 N N . PRO A 1 87 ? -6.042 -8.354 -1.825 1.00 90.38 87 PRO A N 1
ATOM 695 C CA . PRO A 1 87 ? -6.710 -9.019 -0.711 1.00 90.38 87 PRO A CA 1
ATOM 696 C C . PRO A 1 87 ? -8.227 -9.110 -0.925 1.00 90.38 87 PRO A C 1
ATOM 698 O O . PRO A 1 87 ? -8.835 -8.207 -1.506 1.00 90.38 87 PRO A O 1
ATOM 701 N N . SER A 1 88 ? -8.842 -10.188 -0.429 1.00 91.75 88 SER A N 1
ATOM 702 C CA . SER A 1 88 ? -10.306 -10.315 -0.400 1.00 91.75 88 SER A CA 1
ATOM 703 C C . SER A 1 88 ? -10.925 -9.214 0.465 1.00 91.75 88 SER A C 1
ATOM 705 O O . SER A 1 88 ? -10.345 -8.829 1.480 1.00 91.75 88 SER A O 1
ATOM 707 N N . THR A 1 89 ? -12.121 -8.740 0.114 1.00 91.12 89 THR A N 1
ATOM 708 C CA . THR A 1 89 ? -12.868 -7.756 0.918 1.00 91.12 89 THR A CA 1
ATOM 709 C C . THR A 1 89 ? -13.127 -8.258 2.340 1.00 91.12 89 THR A C 1
ATOM 711 O O . THR A 1 89 ? -13.050 -7.481 3.289 1.00 91.12 89 THR A O 1
ATOM 714 N N . ASP A 1 90 ? -13.309 -9.568 2.498 1.00 92.25 90 ASP A N 1
ATOM 715 C CA . ASP A 1 90 ? -13.592 -10.206 3.786 1.00 92.25 90 ASP A CA 1
ATOM 716 C C . ASP A 1 90 ? -12.312 -10.656 4.513 1.00 92.25 90 ASP A C 1
ATOM 718 O O . ASP A 1 90 ? -12.371 -11.393 5.496 1.00 92.25 90 ASP A O 1
ATOM 722 N N . PHE A 1 91 ? -11.129 -10.230 4.043 1.00 91.69 91 PHE A N 1
ATOM 723 C CA . PHE A 1 91 ? -9.830 -10.605 4.614 1.00 91.69 91 PHE A CA 1
ATOM 724 C C . PHE A 1 91 ? -9.776 -10.384 6.134 1.00 91.69 91 PHE A C 1
ATOM 726 O O . PHE A 1 91 ? -9.357 -11.273 6.878 1.00 91.69 91 PHE A O 1
ATOM 733 N N . THR A 1 92 ? -10.252 -9.231 6.603 1.00 89.56 92 THR A N 1
ATOM 734 C CA . THR A 1 92 ? -10.234 -8.873 8.028 1.00 89.56 92 THR A CA 1
ATOM 735 C C . THR A 1 92 ? -11.143 -9.774 8.866 1.00 89.56 92 THR A C 1
ATOM 737 O O . THR A 1 92 ? -10.800 -10.103 9.994 1.00 89.56 92 THR A O 1
ATOM 740 N N . GLU A 1 93 ? -12.283 -10.209 8.329 1.00 89.75 93 GLU A N 1
ATOM 741 C CA . GLU A 1 93 ? -13.221 -11.079 9.052 1.00 89.75 93 GLU A CA 1
ATOM 742 C C . GLU A 1 93 ? -12.780 -12.551 9.015 1.00 89.75 93 GLU A C 1
ATOM 744 O O . GLU A 1 93 ? -12.847 -13.269 10.016 1.00 89.75 93 GLU A O 1
ATOM 749 N N . MET A 1 94 ? -12.298 -13.011 7.858 1.00 91.25 94 MET A N 1
ATOM 750 C CA . MET A 1 94 ? -11.980 -14.418 7.633 1.00 91.25 94 MET A CA 1
ATOM 751 C C . MET A 1 94 ? -10.594 -14.816 8.147 1.00 91.25 94 MET A C 1
ATOM 753 O O . MET A 1 94 ? -10.444 -15.914 8.691 1.00 91.25 94 MET A O 1
ATOM 757 N N . ILE A 1 95 ? -9.586 -13.959 7.955 1.00 91.25 95 ILE A N 1
ATOM 758 C CA . ILE A 1 95 ? -8.170 -14.297 8.159 1.00 91.25 95 ILE A CA 1
ATOM 759 C C . ILE A 1 95 ? -7.617 -13.634 9.427 1.00 91.25 95 ILE A C 1
ATOM 761 O O . ILE A 1 95 ? -7.039 -14.326 10.265 1.00 91.25 95 ILE A O 1
ATOM 765 N N . GLN A 1 96 ? -7.820 -12.327 9.613 1.00 91.19 96 GLN A N 1
ATOM 766 C CA . GLN A 1 96 ? -7.194 -11.558 10.700 1.00 91.19 96 GLN A C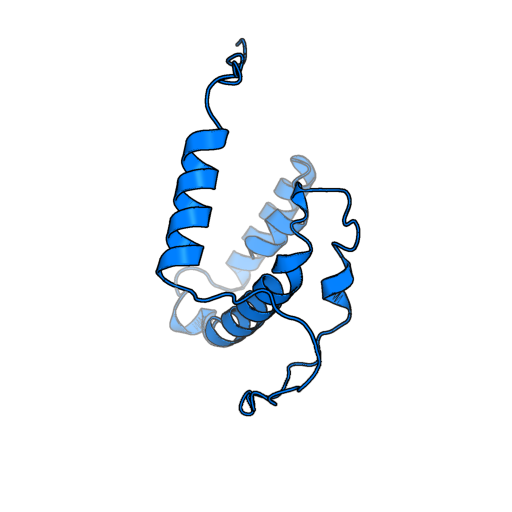A 1
ATOM 767 C C . GLN A 1 96 ? -8.086 -11.444 11.955 1.00 91.19 96 GLN A C 1
ATOM 769 O O . GLN A 1 96 ? -8.626 -10.387 12.267 1.00 91.19 96 GLN A O 1
ATOM 774 N N . LYS A 1 97 ? -8.257 -12.548 12.692 1.00 89.69 97 LYS A N 1
ATOM 775 C CA . LYS A 1 97 ? -9.218 -12.642 13.818 1.00 89.69 97 LYS A CA 1
ATOM 776 C C . LYS A 1 97 ? -8.737 -12.060 15.151 1.00 89.69 97 LYS A C 1
ATOM 778 O O . LYS A 1 97 ? -9.539 -11.864 16.060 1.00 89.69 97 LYS A O 1
ATOM 783 N N . ASP A 1 98 ? -7.440 -11.841 15.295 1.00 93.19 98 ASP A N 1
ATOM 784 C CA . ASP A 1 98 ? -6.783 -11.357 16.512 1.00 93.19 98 ASP A CA 1
ATOM 785 C C . ASP A 1 98 ? -6.894 -9.836 16.693 1.00 93.19 98 ASP A C 1
ATOM 787 O O . ASP A 1 98 ? -6.815 -9.334 17.815 1.00 93.19 98 ASP A O 1
ATOM 791 N N . VAL A 1 99 ? -7.130 -9.102 15.604 1.00 92.00 99 VAL A N 1
ATOM 792 C CA . VAL A 1 99 ? -7.262 -7.645 15.611 1.00 92.00 99 VAL A CA 1
ATOM 793 C C . VAL A 1 99 ? -8.593 -7.235 15.000 1.00 92.00 99 VAL A C 1
ATOM 795 O O . VAL A 1 99 ? -8.836 -7.408 13.809 1.00 92.00 99 VAL A O 1
ATOM 798 N N . ASN A 1 100 ? -9.437 -6.604 15.815 1.00 91.94 100 ASN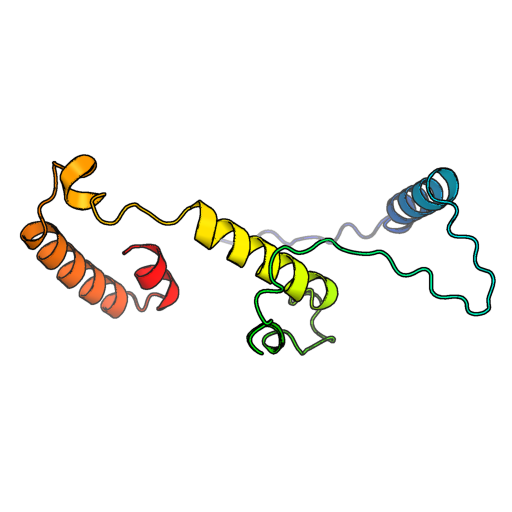 A N 1
ATOM 799 C CA . ASN A 1 100 ? -10.681 -6.002 15.342 1.00 91.94 100 ASN A CA 1
ATOM 800 C C . ASN A 1 100 ? -10.452 -4.584 14.759 1.00 91.94 100 ASN A C 1
ATOM 802 O O . ASN A 1 100 ? -9.419 -3.958 15.027 1.00 91.94 100 ASN A O 1
ATOM 806 N N . PRO A 1 101 ? -11.422 -4.027 14.004 1.00 92.81 101 PRO A N 1
ATOM 807 C CA . PRO A 1 101 ? -11.288 -2.705 13.385 1.00 92.81 101 PRO A CA 1
ATOM 808 C C . PRO A 1 101 ? -10.993 -1.557 14.364 1.00 92.81 101 PRO A C 1
ATOM 810 O O . PRO A 1 101 ? -10.266 -0.632 14.010 1.00 92.81 101 PRO A O 1
ATOM 813 N N . SER A 1 102 ? -11.509 -1.621 15.597 1.00 95.38 102 SER A N 1
ATOM 814 C CA . SER A 1 102 ? -11.279 -0.593 16.625 1.00 95.38 102 SER A CA 1
ATOM 815 C C . SER A 1 102 ? -9.831 -0.606 17.122 1.00 95.38 102 SER A C 1
ATOM 817 O O . SER A 1 102 ? -9.171 0.431 17.162 1.00 95.38 102 SER A O 1
ATOM 819 N N . MET A 1 103 ? -9.287 -1.793 17.406 1.00 95.75 103 MET A N 1
ATOM 820 C CA . MET A 1 103 ? -7.872 -1.957 17.755 1.00 95.75 103 MET A CA 1
ATOM 821 C C . MET A 1 103 ? -6.965 -1.487 16.616 1.00 95.75 103 MET A C 1
ATOM 823 O O . MET A 1 103 ? -6.015 -0.745 16.863 1.00 95.75 103 MET A O 1
ATOM 827 N N . ARG A 1 104 ? -7.285 -1.856 15.365 1.00 94.38 104 ARG A N 1
ATOM 828 C CA . ARG A 1 104 ? -6.532 -1.400 14.186 1.00 94.38 104 ARG A CA 1
ATOM 829 C C . ARG A 1 104 ? -6.536 0.126 14.072 1.00 94.38 104 ARG A C 1
ATOM 831 O O . ARG A 1 104 ? -5.487 0.694 13.801 1.00 94.38 104 ARG A O 1
ATOM 838 N N . ALA A 1 105 ? -7.664 0.792 14.317 1.00 96.12 105 ALA A N 1
ATOM 839 C CA . ALA A 1 105 ? -7.739 2.254 14.282 1.00 96.12 105 ALA A CA 1
ATOM 840 C C . ALA A 1 105 ? -6.811 2.916 15.317 1.00 96.12 105 ALA A C 1
ATOM 842 O O . ALA A 1 105 ? -6.098 3.857 14.977 1.00 96.12 10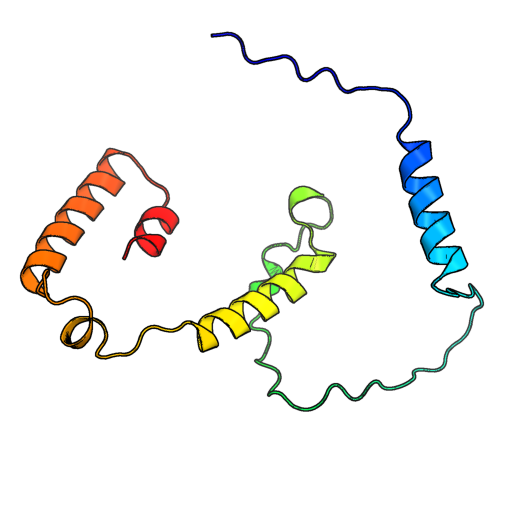5 ALA A O 1
ATOM 843 N N . ILE A 1 106 ? -6.762 2.390 16.548 1.00 97.75 106 ILE A N 1
ATOM 844 C CA . ILE A 1 106 ? -5.852 2.880 17.599 1.00 97.75 106 ILE A CA 1
ATOM 845 C C . ILE A 1 106 ? -4.385 2.682 17.189 1.00 97.75 106 ILE A C 1
ATOM 847 O O . ILE A 1 106 ? -3.563 3.579 17.370 1.00 97.75 106 ILE A O 1
ATOM 851 N N . LEU A 1 107 ? -4.052 1.524 16.608 1.00 96.06 107 LEU A N 1
ATOM 852 C CA . LEU A 1 107 ? -2.698 1.245 16.123 1.00 96.06 107 LEU A CA 1
ATOM 853 C C . LEU A 1 107 ? -2.299 2.167 14.963 1.00 96.06 107 LEU A C 1
ATOM 855 O O . LEU A 1 107 ? -1.172 2.653 14.946 1.00 96.06 107 LEU A O 1
ATOM 859 N N . ILE A 1 108 ? -3.210 2.444 14.024 1.00 96.81 108 ILE A N 1
ATOM 860 C CA . ILE A 1 108 ? -2.954 3.359 12.902 1.00 96.81 108 ILE A CA 1
ATOM 861 C C . ILE A 1 108 ? -2.748 4.793 13.401 1.00 96.81 108 ILE A C 1
ATOM 863 O O . ILE A 1 108 ? -1.800 5.438 12.968 1.00 96.81 108 ILE A O 1
ATOM 867 N N . ASP A 1 109 ? -3.574 5.285 14.328 1.00 97.69 109 ASP A N 1
ATOM 868 C CA . ASP A 1 109 ? -3.394 6.619 14.923 1.00 97.69 109 ASP A CA 1
ATOM 869 C C . ASP A 1 109 ? -2.008 6.767 15.574 1.00 97.69 109 ASP A C 1
ATOM 871 O O . ASP A 1 109 ? -1.322 7.774 15.383 1.00 97.69 109 ASP A O 1
ATOM 875 N N . TRP A 1 110 ? -1.547 5.731 16.282 1.00 97.19 110 TRP A N 1
ATOM 876 C CA . TRP A 1 110 ? -0.188 5.702 16.817 1.00 97.19 110 TRP A CA 1
ATOM 877 C C . TRP A 1 110 ? 0.878 5.675 15.710 1.00 97.19 110 TRP A C 1
ATOM 879 O O . TRP A 1 110 ? 1.825 6.458 15.770 1.00 97.19 110 TRP A O 1
ATOM 889 N N . LEU A 1 111 ? 0.722 4.831 14.683 1.00 97.62 111 LEU A N 1
ATOM 890 C CA . LEU A 1 111 ? 1.663 4.747 13.559 1.00 97.62 111 LEU A CA 1
ATOM 891 C C . LEU A 1 111 ? 1.790 6.071 12.797 1.00 97.62 111 LEU A C 1
ATOM 893 O O . LEU A 1 111 ? 2.898 6.423 12.404 1.00 97.62 111 LEU A O 1
ATOM 897 N N . VAL A 1 112 ? 0.696 6.817 12.618 1.00 97.69 112 VAL A N 1
ATOM 898 C CA . VAL A 1 112 ? 0.717 8.148 11.987 1.00 97.69 112 VAL A CA 1
ATOM 899 C C . VAL A 1 112 ? 1.562 9.114 12.815 1.00 97.69 112 VAL A C 1
ATOM 901 O O . VAL A 1 112 ? 2.490 9.718 12.282 1.00 97.69 112 VAL A O 1
ATOM 904 N N . LYS A 1 113 ? 1.323 9.193 14.130 1.00 97.81 113 LYS A N 1
ATOM 905 C CA . LYS A 1 113 ? 2.108 10.046 15.041 1.00 97.81 113 LYS A CA 1
ATOM 906 C C . LYS A 1 113 ? 3.593 9.688 15.026 1.00 97.81 113 LYS A C 1
ATOM 908 O O . LYS A 1 113 ? 4.444 10.571 15.001 1.00 97.81 113 LYS A O 1
ATOM 913 N N . VAL A 1 114 ? 3.912 8.393 15.017 1.00 97.50 114 VAL A N 1
ATOM 914 C CA . VAL A 1 114 ? 5.295 7.907 14.912 1.00 97.50 114 VAL A CA 1
ATOM 915 C C . VAL A 1 114 ? 5.904 8.284 13.561 1.00 97.50 114 VAL A C 1
ATOM 917 O O . VAL A 1 114 ? 7.038 8.755 13.513 1.00 97.50 114 VAL A O 1
ATOM 920 N N . ALA A 1 115 ? 5.174 8.114 12.459 1.00 97.56 115 ALA A N 1
ATOM 921 C CA . ALA A 1 115 ? 5.667 8.471 11.134 1.00 97.56 115 ALA A CA 1
ATOM 922 C C . ALA A 1 115 ? 5.980 9.971 11.020 1.00 97.56 115 ALA A C 1
ATOM 924 O O . ALA A 1 115 ? 6.993 10.334 10.423 1.00 97.56 115 ALA A O 1
ATOM 925 N N . GLU A 1 116 ? 5.158 10.826 11.629 1.00 97.00 116 GLU A N 1
ATOM 926 C CA . GLU A 1 116 ? 5.378 12.274 11.693 1.00 97.00 116 GLU A CA 1
ATOM 927 C C . GLU A 1 116 ? 6.589 12.639 12.562 1.00 97.00 116 GLU A C 1
ATOM 929 O O . GLU A 1 116 ? 7.475 13.359 12.097 1.00 97.00 116 GLU A O 1
ATOM 934 N N . GLU A 1 117 ? 6.673 12.096 13.782 1.00 97.75 117 GLU A N 1
ATOM 935 C CA . GLU A 1 117 ? 7.765 12.360 14.731 1.00 97.75 117 GLU A CA 1
ATOM 936 C C . GLU A 1 117 ? 9.132 11.991 14.136 1.00 97.75 117 GLU A C 1
ATOM 938 O O . GLU A 1 117 ? 10.093 12.760 14.203 1.00 97.75 117 GLU A O 1
ATOM 943 N N . TYR A 1 118 ? 9.213 10.831 13.480 1.00 97.69 118 TYR A N 1
ATOM 944 C CA . TYR A 1 118 ? 10.443 10.350 12.847 1.00 97.69 118 TYR A CA 1
ATOM 945 C C . TYR A 1 118 ? 10.608 10.809 11.393 1.00 97.69 118 TYR A C 1
ATOM 947 O O . TYR A 1 118 ? 11.583 10.424 10.745 1.00 97.69 118 TYR A O 1
ATOM 955 N N . ARG A 1 119 ? 9.698 11.651 10.882 1.00 96.56 119 ARG A N 1
ATOM 956 C CA . ARG A 1 119 ? 9.731 12.220 9.522 1.00 96.56 119 ARG A CA 1
ATOM 957 C C . ARG A 1 119 ? 9.909 11.145 8.442 1.00 96.56 119 ARG A C 1
ATOM 959 O O . ARG A 1 119 ? 10.719 11.299 7.526 1.00 96.56 119 ARG A O 1
ATOM 966 N N . LEU A 1 120 ? 9.179 10.038 8.576 1.00 97.25 120 LEU A N 1
ATOM 967 C CA . LEU A 1 120 ? 9.223 8.932 7.624 1.00 97.25 120 LEU A CA 1
ATOM 968 C C . LEU A 1 120 ? 8.659 9.361 6.264 1.00 97.25 120 LEU A C 1
ATOM 970 O O . LEU A 1 120 ? 7.803 10.242 6.171 1.00 97.25 120 LEU A O 1
ATOM 974 N N . ALA A 1 121 ? 9.124 8.713 5.195 1.00 96.56 121 ALA A N 1
ATOM 975 C CA . ALA A 1 121 ? 8.575 8.946 3.866 1.00 96.56 121 ALA A CA 1
ATOM 976 C C . ALA A 1 121 ? 7.085 8.541 3.825 1.00 96.56 121 ALA A C 1
ATOM 978 O O . ALA A 1 121 ? 6.739 7.483 4.357 1.00 96.56 121 ALA A O 1
ATOM 979 N N . PRO A 1 122 ? 6.204 9.302 3.147 1.00 94.25 122 PRO A N 1
ATOM 980 C CA . PRO A 1 122 ? 4.779 8.962 3.043 1.00 94.25 122 PRO A CA 1
ATOM 981 C C . PRO A 1 122 ? 4.528 7.547 2.500 1.00 94.25 122 PRO A C 1
ATOM 983 O O . PRO A 1 12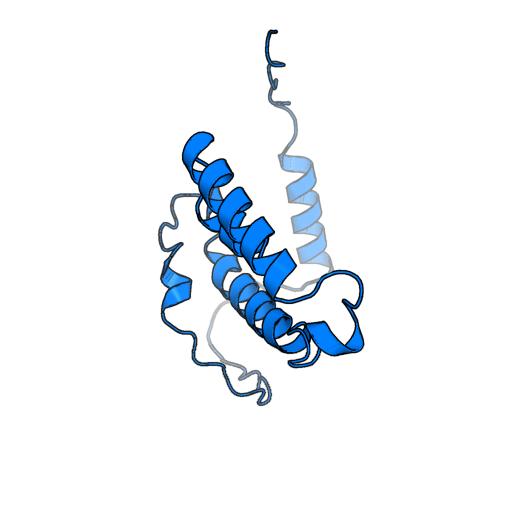2 ? 3.640 6.839 2.973 1.00 94.25 122 PRO A O 1
ATOM 986 N N . ASN A 1 123 ? 5.375 7.102 1.566 1.00 94.81 123 ASN A N 1
ATOM 987 C CA . ASN A 1 123 ? 5.324 5.758 0.990 1.00 94.81 123 ASN A CA 1
ATOM 988 C C . ASN A 1 123 ? 5.515 4.656 2.045 1.00 94.81 123 ASN A C 1
ATOM 990 O O . ASN A 1 123 ? 4.942 3.580 1.912 1.00 94.81 123 ASN A O 1
ATOM 994 N N . THR A 1 124 ? 6.276 4.915 3.113 1.00 95.88 124 THR A N 1
ATOM 995 C CA . THR A 1 124 ? 6.481 3.955 4.206 1.00 95.88 124 THR A CA 1
ATOM 996 C C . THR A 1 124 ? 5.175 3.673 4.942 1.00 95.88 124 THR A C 1
ATOM 998 O O . THR A 1 124 ? 4.851 2.515 5.205 1.00 95.88 124 THR A O 1
ATOM 1001 N N . LEU A 1 125 ? 4.403 4.721 5.248 1.00 95.25 125 LEU A N 1
ATOM 1002 C CA . LEU A 1 125 ? 3.099 4.566 5.888 1.00 95.25 125 LEU A CA 1
ATOM 1003 C C . LEU A 1 125 ? 2.109 3.874 4.942 1.00 95.25 125 LEU A C 1
ATOM 1005 O O . LEU A 1 125 ? 1.426 2.946 5.362 1.00 95.25 125 LEU A O 1
ATOM 1009 N N . TYR A 1 126 ? 2.087 4.272 3.665 1.00 94.62 126 TYR A N 1
ATOM 1010 C CA . TYR A 1 126 ? 1.228 3.662 2.643 1.00 94.62 126 TYR A CA 1
ATOM 1011 C C . TYR A 1 126 ? 1.445 2.147 2.511 1.00 94.62 126 TYR A C 1
ATOM 1013 O O . TYR A 1 126 ? 0.478 1.401 2.450 1.00 94.62 126 TYR A O 1
ATOM 1021 N N . LEU A 1 127 ? 2.698 1.682 2.523 1.00 94.06 127 LEU A N 1
ATOM 1022 C CA . LEU A 1 127 ? 3.022 0.254 2.415 1.00 94.06 127 LEU A CA 1
ATOM 1023 C C . LEU A 1 127 ? 2.715 -0.558 3.685 1.00 94.06 127 LEU A C 1
ATOM 1025 O O . LEU A 1 127 ? 2.688 -1.785 3.626 1.00 94.06 127 LEU A O 1
ATOM 1029 N N . THR A 1 128 ? 2.535 0.101 4.831 1.00 91.69 128 THR A N 1
ATOM 1030 C CA . THR A 1 128 ? 2.284 -0.568 6.118 1.00 91.69 128 THR A CA 1
ATOM 1031 C C . THR A 1 128 ? 0.802 -0.907 6.327 1.00 91.69 128 THR A C 1
ATOM 1033 O O . THR A 1 128 ? 0.494 -1.837 7.073 1.00 91.69 128 THR A O 1
ATOM 1036 N N . ILE A 1 129 ? -0.111 -0.133 5.729 1.00 85.75 129 ILE A N 1
ATOM 1037 C CA . ILE A 1 129 ? -1.554 -0.134 6.039 1.00 85.75 129 ILE A CA 1
ATOM 1038 C C . ILE A 1 129 ? -2.335 -1.057 5.107 1.00 85.75 129 ILE A C 1
ATOM 1040 O O . ILE A 1 129 ? -3.245 -1.740 5.647 1.00 85.75 129 ILE A O 1
#

Radius of gyration: 24.36 Å; chains: 1; bounding box: 54×30×63 Å

Foldseek 3Di:
DDDDDPDPPPDDPPPVVVVVVVVCVVPPVPPPDDDDDDDDDPPDDPPPPPPDPVLCPLVPPVDVVSVSVCSSVVVVVVVVVCVVPPDDPCCCVPPVPPDDPVNVVVVLVVVVVVCVVVVPDPVVSVVVD

Sequence (129 aa):
MKSPNFEYVDNGGCSMLASLQRWTDEHLHTSKDRDVEENKWEKNGSALMEIDSICEVDSNFEDPQLCVAMASDIYMHLREAEMKKRPSTDFTEMIQKDVNPSMRAILIDWLVKVAEEYRLAPNTLYLTI

Organism: Zea mays (NCBI:txid4577)

Secondary structure (DSSP, 8-state):
-PPP------S-HHHHHHHHHHHHHHHS-----------------S------GGGGGG--TT-TTS-HHHHHHHHHHHHHHHHHHPPPTTHHHHT--SS-HHHHHHHHHHHHHHHHHTT--HHHHHHH-

pLDDT: mean 75.11, std 20.58, range [36.62, 97.81]